Protein AF-A0A965RJH6-F1 (afdb_monomer_lite)

Radius of gyration: 23.31 Å; chains: 1; bounding box: 53×37×64 Å

pLDDT: mean 72.52, std 11.75, range [42.44, 90.69]

Secondary structure (DSSP, 8-state):
--HHHHHHH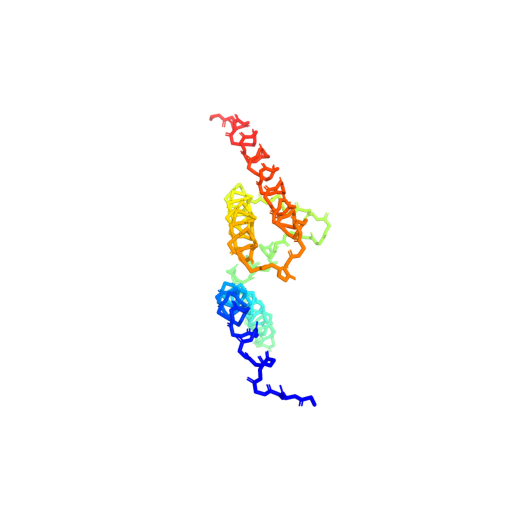HHHHHHHHHHHHHHHHHHHHHHHHHHHHHHHHHHHHHHHHTTT----HHHHHHHHSS-S-TTS--PPPHHHHHHHHHHHHHHHHHHHHHHHHHTTSTTS-TTTTHHHHHHHHHHHHHHHHHHHHHHT---

Foldseek 3Di:
DPPVVVVVVCVLVVVVVVVVVVVVVVVVVVVVVVVVVVVVLVVVVVVCVVVVDDDPVVSVCVVVPPPDDPPDDPPQPLVNLLVQLVVLLCQLVVLLVSLVVVVVDVPHDPCRSVVSVVSNVVSVVSVVVSVVVVVPDDD

Sequence (139 aa):
MDFGTTLKHLVPFIVPILALCIPIAAIFVRHAERINRNNNLHQTIRLLSERGADLPPELLQAAITEPHSPLEPKPWSQAAQLRAGIINVCIGIGLMILFSAMRLDQSVPEWLWVIGAIPLVIGIAFFIIWYIESRNKPL

Structure (mmCIF, N/CA/C/O backbone):
data_AF-A0A965RJH6-F1
#
_entry.id   AF-A0A965RJH6-F1
#
loop_
_atom_site.group_PDB
_atom_site.id
_atom_site.type_symbol
_atom_site.label_atom_id
_atom_site.label_alt_id
_atom_site.label_comp_id
_atom_site.label_asym_id
_atom_site.label_entity_id
_atom_site.label_seq_id
_atom_site.pdbx_PDB_ins_code
_atom_site.Cartn_x
_atom_site.Cartn_y
_atom_site.Cartn_z
_atom_site.occupancy
_atom_site.B_iso_or_equiv
_atom_site.auth_seq_id
_atom_site.auth_comp_id
_atom_site.auth_asym_id
_atom_site.auth_atom_id
_atom_site.pdbx_PDB_model_num
ATOM 1 N N . MET A 1 1 ? 5.270 -16.683 -37.557 1.00 52.09 1 MET A N 1
ATOM 2 C CA . MET A 1 1 ? 5.310 -16.115 -36.193 1.00 52.09 1 MET A CA 1
ATOM 3 C C . MET A 1 1 ? 5.834 -17.205 -35.276 1.00 52.09 1 MET A C 1
ATOM 5 O O . MET A 1 1 ? 5.096 -18.133 -34.974 1.00 52.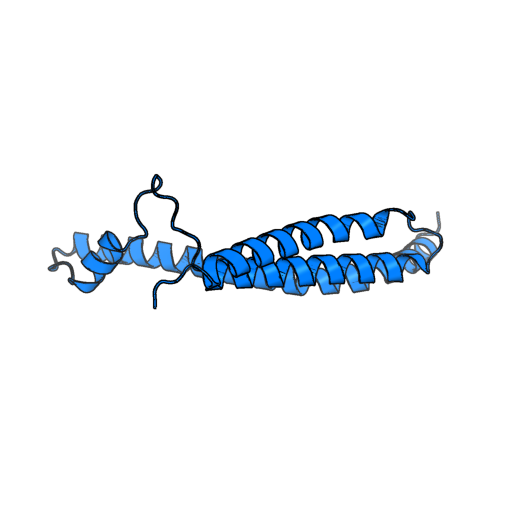09 1 MET A O 1
ATOM 9 N N . ASP A 1 2 ? 7.119 -17.155 -34.933 1.00 59.03 2 ASP A N 1
ATOM 10 C CA . ASP A 1 2 ? 7.756 -18.159 -34.076 1.00 59.03 2 ASP A CA 1
ATOM 11 C C . ASP A 1 2 ? 7.370 -17.940 -32.610 1.00 59.03 2 ASP A C 1
ATOM 13 O O . ASP A 1 2 ? 7.961 -17.124 -31.909 1.00 59.03 2 ASP A O 1
ATOM 17 N N . PHE A 1 3 ? 6.381 -18.694 -32.127 1.00 66.75 3 PHE A N 1
ATOM 18 C CA . PHE A 1 3 ? 5.939 -18.671 -30.724 1.00 66.75 3 PHE A CA 1
ATOM 19 C C . PHE A 1 3 ? 7.089 -18.890 -29.720 1.00 66.75 3 PHE A C 1
ATOM 21 O O . PHE A 1 3 ? 7.064 -18.366 -28.605 1.00 66.75 3 PHE A O 1
ATOM 28 N N . GLY A 1 4 ? 8.119 -19.647 -30.117 1.00 67.56 4 GLY A N 1
ATOM 29 C CA . GLY A 1 4 ? 9.261 -19.983 -29.267 1.00 67.56 4 GLY A CA 1
ATOM 30 C C . GLY A 1 4 ? 10.189 -18.807 -28.937 1.00 67.56 4 GLY A C 1
ATOM 31 O O . GLY A 1 4 ? 10.842 -18.838 -27.894 1.00 67.56 4 GLY A O 1
ATOM 32 N N . THR A 1 5 ? 10.251 -17.763 -29.771 1.00 67.75 5 THR A N 1
ATOM 33 C CA . THR A 1 5 ? 11.057 -16.563 -29.479 1.00 67.75 5 THR A CA 1
ATOM 34 C C . THR A 1 5 ? 10.282 -15.586 -28.599 1.00 67.75 5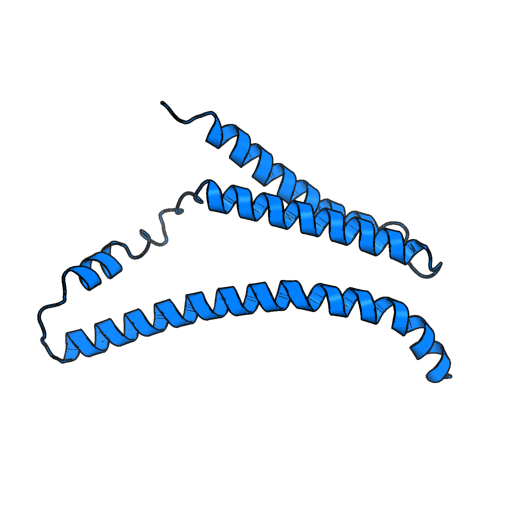 THR A C 1
ATOM 36 O O . THR A 1 5 ? 10.837 -15.067 -27.634 1.00 67.75 5 THR A O 1
ATOM 39 N N . THR A 1 6 ? 8.975 -15.426 -28.830 1.00 67.38 6 THR A N 1
ATOM 40 C CA . THR A 1 6 ? 8.092 -14.569 -28.019 1.00 67.38 6 THR A CA 1
ATOM 41 C C . THR A 1 6 ? 8.029 -15.013 -26.556 1.00 67.38 6 THR A C 1
ATOM 43 O O . THR A 1 6 ? 8.068 -14.179 -25.655 1.00 67.38 6 THR A O 1
ATOM 46 N N . LEU A 1 7 ? 8.010 -16.327 -26.300 1.00 66.31 7 LEU A N 1
ATOM 47 C CA . LEU A 1 7 ? 8.026 -16.882 -24.942 1.00 66.31 7 LEU A CA 1
ATOM 48 C C . LEU A 1 7 ? 9.281 -16.488 -24.155 1.00 66.31 7 LEU A C 1
ATOM 50 O O . LEU A 1 7 ? 9.174 -16.152 -22.980 1.00 66.31 7 LEU A O 1
ATOM 54 N N . LYS A 1 8 ? 10.458 -16.462 -24.792 1.00 69.00 8 LYS A N 1
ATOM 55 C CA . LYS A 1 8 ? 11.722 -16.103 -24.124 1.00 69.00 8 LYS A CA 1
ATOM 56 C C . LYS A 1 8 ? 11.756 -14.641 -23.675 1.00 69.00 8 LYS A C 1
ATOM 58 O O . LYS A 1 8 ? 12.319 -14.358 -22.625 1.00 69.00 8 LYS A O 1
ATOM 63 N N . HIS A 1 9 ? 11.100 -13.748 -24.415 1.00 70.12 9 HIS A N 1
ATOM 64 C CA . HIS A 1 9 ? 10.941 -12.343 -24.029 1.00 70.12 9 HIS A CA 1
ATOM 65 C C . HIS A 1 9 ? 9.881 -12.131 -22.936 1.00 70.12 9 HIS A C 1
ATOM 67 O O . HIS A 1 9 ? 9.878 -11.093 -22.287 1.00 70.12 9 HIS A O 1
ATOM 73 N N . LEU A 1 10 ? 8.996 -13.107 -22.694 1.00 69.75 10 LEU A N 1
ATOM 74 C CA . LEU A 1 10 ? 7.958 -13.021 -21.660 1.00 69.75 10 LEU A CA 1
ATOM 75 C C . LEU A 1 10 ? 8.434 -13.515 -20.282 1.00 69.75 10 LEU A C 1
ATOM 77 O O . LEU A 1 10 ? 7.933 -13.065 -19.252 1.00 69.75 10 LEU A O 1
ATOM 81 N N . VAL A 1 11 ? 9.417 -14.423 -20.255 1.00 72.81 11 VAL A N 1
ATOM 82 C CA . VAL A 1 11 ? 9.993 -14.999 -19.023 1.00 72.81 11 VAL A CA 1
ATOM 83 C C . VAL A 1 11 ? 10.435 -13.938 -17.993 1.00 72.81 11 VAL A C 1
ATOM 85 O O . VAL A 1 11 ? 10.098 -14.113 -16.818 1.00 72.81 11 VAL A O 1
ATOM 88 N N . PRO A 1 12 ? 11.102 -12.824 -18.365 1.00 73.81 12 PRO A N 1
ATOM 89 C CA . PRO A 1 12 ? 11.520 -11.792 -17.411 1.00 73.81 12 PRO A CA 1
ATOM 90 C C . PRO A 1 12 ? 10.354 -11.070 -16.724 1.00 73.81 12 PRO A C 1
ATOM 92 O O . PRO A 1 12 ? 10.522 -10.559 -15.620 1.00 73.81 12 PRO A O 1
ATOM 95 N N . PHE A 1 13 ? 9.165 -11.050 -17.337 1.00 72.25 13 PHE A N 1
ATOM 96 C CA . PHE A 1 13 ? 7.964 -10.436 -16.764 1.00 72.25 13 PHE A CA 1
ATOM 97 C C . PHE A 1 13 ? 7.219 -11.381 -15.816 1.00 72.25 13 PHE A C 1
ATOM 99 O O . PHE A 1 13 ? 6.600 -10.932 -14.853 1.00 72.25 13 PHE A O 1
ATOM 106 N N . ILE A 1 14 ? 7.302 -12.695 -16.041 1.00 75.12 14 ILE A N 1
ATOM 107 C CA . ILE A 1 14 ? 6.596 -13.699 -15.231 1.00 75.12 14 ILE A CA 1
ATOM 108 C C . ILE A 1 14 ? 7.100 -13.712 -13.784 1.00 75.12 14 ILE A C 1
ATOM 110 O O . ILE A 1 14 ? 6.292 -13.757 -12.859 1.00 75.12 14 ILE A O 1
ATOM 114 N N . VAL A 1 15 ? 8.418 -13.645 -13.579 1.00 78.12 15 VAL A N 1
ATOM 115 C CA . VAL A 1 15 ? 9.046 -13.668 -12.244 1.00 78.12 15 VAL A CA 1
ATOM 116 C C . VAL A 1 15 ? 8.519 -12.546 -11.327 1.00 78.12 15 VAL A C 1
ATOM 118 O O . VAL A 1 15 ? 8.029 -12.848 -10.237 1.00 78.12 15 VAL A O 1
ATOM 121 N N . PRO A 1 16 ? 8.549 -11.267 -11.733 1.00 74.94 16 PRO A N 1
ATOM 122 C CA . PRO A 1 16 ? 8.042 -10.175 -10.910 1.00 74.94 16 PRO A CA 1
ATOM 123 C C . PRO A 1 16 ? 6.516 -10.159 -10.771 1.00 74.94 16 PRO A C 1
ATOM 125 O O . PRO A 1 16 ? 6.021 -9.801 -9.704 1.00 74.94 16 PRO A O 1
ATOM 128 N N . ILE A 1 17 ? 5.763 -10.604 -11.785 1.00 80.12 17 ILE A N 1
ATOM 129 C CA . ILE A 1 17 ? 4.304 -10.766 -11.673 1.00 80.12 17 ILE A CA 1
ATOM 130 C C . ILE A 1 17 ? 3.961 -11.814 -10.604 1.00 80.12 17 ILE A C 1
ATOM 132 O O . ILE A 1 17 ? 3.137 -11.554 -9.728 1.00 80.12 17 ILE A O 1
ATOM 136 N N . LEU A 1 18 ? 4.635 -12.969 -10.618 1.00 81.75 18 LEU A N 1
ATOM 137 C CA . LEU A 1 18 ? 4.461 -14.013 -9.602 1.00 81.75 18 LEU A CA 1
ATOM 138 C C . LEU A 1 18 ? 4.828 -13.523 -8.199 1.00 81.75 18 LEU A C 1
ATOM 140 O O . LEU A 1 18 ? 4.100 -13.801 -7.247 1.00 81.75 18 LEU A O 1
ATOM 144 N N . ALA A 1 19 ? 5.919 -12.764 -8.069 1.00 77.25 19 ALA A N 1
ATOM 145 C CA . ALA A 1 19 ? 6.324 -12.184 -6.791 1.00 77.25 19 ALA A CA 1
ATOM 146 C C . ALA A 1 19 ? 5.260 -11.227 -6.218 1.00 77.25 19 ALA A C 1
ATOM 148 O O . ALA A 1 19 ? 5.057 -11.190 -5.005 1.00 77.25 19 ALA A O 1
ATOM 149 N N . LEU A 1 20 ? 4.539 -10.497 -7.077 1.00 78.75 20 LEU A N 1
ATOM 150 C CA . LEU A 1 20 ? 3.475 -9.563 -6.689 1.00 78.75 20 LEU A CA 1
ATOM 151 C C . LEU A 1 20 ? 2.172 -10.286 -6.290 1.00 78.75 20 LEU A C 1
ATOM 153 O O . LEU A 1 20 ? 1.431 -9.810 -5.430 1.00 78.75 20 LEU A O 1
ATOM 157 N N . CYS A 1 21 ? 1.916 -11.481 -6.826 1.00 79.12 21 CYS A N 1
ATOM 158 C CA . CYS A 1 21 ? 0.753 -12.289 -6.448 1.00 79.12 21 CYS A CA 1
ATOM 159 C C . CYS A 1 21 ? 0.770 -12.730 -4.973 1.00 79.12 21 CYS A C 1
ATOM 161 O O . CYS A 1 21 ? -0.292 -12.852 -4.364 1.00 79.12 21 CYS A O 1
ATOM 163 N N . ILE A 1 22 ? 1.949 -12.936 -4.377 1.00 80.50 22 ILE A N 1
ATOM 164 C CA . ILE A 1 22 ? 2.100 -13.395 -2.984 1.00 80.50 22 ILE A CA 1
ATOM 165 C C . ILE A 1 22 ? 1.494 -12.400 -1.969 1.00 80.50 22 ILE A C 1
ATOM 167 O O . ILE A 1 22 ? 0.612 -12.802 -1.202 1.00 80.50 22 ILE A O 1
ATOM 171 N N . PRO A 1 23 ? 1.889 -11.108 -1.935 1.00 72.94 23 PRO A N 1
ATOM 172 C CA . PRO A 1 23 ? 1.294 -10.143 -1.011 1.00 72.94 23 PRO A CA 1
ATOM 173 C C . PRO A 1 23 ? -0.188 -9.880 -1.306 1.00 72.94 23 PRO A C 1
ATOM 175 O O . PRO A 1 23 ? -0.964 -9.692 -0.370 1.00 72.94 23 PRO A O 1
ATOM 178 N N . ILE A 1 24 ? -0.606 -9.921 -2.577 1.00 79.00 24 ILE A N 1
ATOM 179 C CA . ILE A 1 24 ? -2.021 -9.790 -2.955 1.00 79.00 24 ILE A CA 1
ATOM 180 C C . ILE A 1 24 ? -2.844 -10.926 -2.334 1.00 79.00 24 ILE A C 1
ATOM 182 O O . ILE A 1 24 ? -3.840 -10.666 -1.656 1.00 79.00 24 ILE A O 1
ATOM 186 N N . ALA A 1 25 ? -2.409 -12.177 -2.500 1.00 77.56 25 ALA A N 1
ATOM 187 C CA . ALA A 1 25 ? -3.084 -13.339 -1.930 1.00 77.56 25 ALA A CA 1
ATOM 188 C C . ALA A 1 25 ? -3.179 -13.250 -0.397 1.00 77.56 25 ALA A C 1
ATOM 190 O O . ALA A 1 25 ? -4.240 -13.511 0.171 1.00 77.56 25 ALA A O 1
ATOM 191 N N . ALA A 1 26 ? -2.115 -12.799 0.276 1.00 72.44 26 ALA A N 1
ATOM 192 C CA . ALA A 1 26 ? -2.119 -12.603 1.726 1.00 72.44 26 ALA A CA 1
ATOM 193 C C . ALA A 1 26 ? -3.178 -11.580 2.188 1.00 72.44 26 ALA A C 1
ATOM 195 O O . ALA A 1 26 ? -3.845 -11.787 3.207 1.00 72.44 26 ALA A O 1
ATOM 196 N N . ILE A 1 27 ? -3.375 -10.492 1.433 1.00 77.62 27 ILE A N 1
ATOM 197 C CA . ILE A 1 27 ? -4.416 -9.492 1.716 1.00 77.62 27 ILE A CA 1
ATOM 198 C C . ILE A 1 27 ? -5.813 -10.106 1.559 1.00 77.62 27 ILE A C 1
ATOM 200 O O . ILE A 1 27 ? -6.662 -9.911 2.433 1.00 77.62 27 ILE A O 1
ATOM 204 N N . PHE A 1 28 ? -6.048 -10.877 0.492 1.00 76.31 28 PHE A N 1
ATOM 205 C CA . PHE A 1 28 ? -7.334 -11.538 0.255 1.00 76.31 28 PHE A CA 1
ATOM 206 C C . PHE A 1 28 ? -7.695 -12.533 1.358 1.00 76.31 28 PHE A C 1
ATOM 208 O O . PHE A 1 28 ? -8.811 -12.476 1.874 1.00 76.31 28 PHE A O 1
ATOM 215 N N . VAL A 1 29 ? -6.755 -13.389 1.774 1.00 76.94 29 VAL A N 1
ATOM 216 C CA . VAL A 1 29 ? -6.978 -14.353 2.867 1.00 76.94 29 VAL A CA 1
ATOM 217 C C . VAL A 1 29 ? -7.364 -13.625 4.155 1.00 76.94 29 VAL A C 1
ATOM 219 O O . VAL A 1 29 ? -8.364 -13.962 4.789 1.00 76.94 29 VAL A O 1
ATOM 222 N N . ARG A 1 30 ? -6.643 -12.551 4.500 1.00 71.75 30 ARG A N 1
ATOM 223 C CA . ARG A 1 30 ? -6.948 -11.735 5.683 1.00 71.75 30 ARG A CA 1
ATOM 224 C C . ARG A 1 30 ? -8.343 -11.103 5.622 1.00 71.75 30 ARG A C 1
ATOM 226 O O . ARG A 1 30 ? -9.007 -10.967 6.650 1.00 71.75 30 ARG A O 1
ATOM 233 N N . HIS A 1 31 ? -8.781 -10.678 4.439 1.00 70.06 31 HIS A N 1
ATOM 234 C CA . HIS A 1 31 ? -10.106 -10.089 4.254 1.00 70.06 31 HIS A CA 1
ATOM 235 C C . HIS A 1 31 ? -11.216 -11.145 4.339 1.00 70.06 31 HIS A C 1
ATOM 237 O O . HIS A 1 31 ? -12.221 -10.925 5.014 1.00 70.06 31 HIS A O 1
ATOM 243 N N . ALA A 1 32 ? -10.999 -12.315 3.733 1.00 69.69 32 ALA A N 1
ATOM 244 C CA . ALA A 1 32 ? -11.923 -13.443 3.779 1.00 69.69 32 ALA A CA 1
ATOM 245 C C . ALA A 1 32 ? -12.156 -13.937 5.216 1.00 69.69 32 ALA A C 1
ATOM 247 O O . ALA A 1 32 ? -13.300 -14.137 5.620 1.00 69.69 32 ALA A O 1
ATOM 248 N N . GLU A 1 33 ? -11.100 -14.044 6.030 1.00 70.00 33 GLU A N 1
ATOM 249 C CA . GLU A 1 33 ? -11.242 -14.398 7.448 1.00 70.00 33 GLU A CA 1
ATOM 250 C C . GLU A 1 33 ? -12.111 -13.401 8.219 1.00 70.00 33 GLU A C 1
ATOM 252 O O . GLU A 1 33 ? -12.914 -13.797 9.065 1.00 70.00 33 GLU A O 1
ATOM 257 N N . ARG A 1 34 ? -11.975 -12.101 7.933 1.00 68.12 34 ARG A N 1
ATOM 258 C CA . ARG A 1 34 ? -12.781 -11.063 8.585 1.00 68.12 34 ARG A CA 1
ATOM 259 C C . ARG A 1 34 ? -14.265 -11.208 8.244 1.00 68.12 34 ARG A C 1
ATOM 261 O O . ARG A 1 34 ? -15.095 -11.099 9.141 1.00 68.12 34 ARG A O 1
ATOM 268 N N . ILE A 1 35 ? -14.582 -11.481 6.978 1.00 69.69 35 ILE A N 1
ATOM 269 C CA . ILE A 1 35 ? -15.961 -11.681 6.508 1.00 69.69 35 ILE A CA 1
ATOM 270 C C . ILE A 1 35 ? -16.568 -12.936 7.149 1.00 69.69 35 ILE A C 1
ATOM 272 O O . ILE A 1 35 ? -17.669 -12.883 7.695 1.00 69.69 35 ILE A O 1
ATOM 276 N N . ASN A 1 36 ? -15.822 -14.044 7.162 1.00 70.94 36 ASN A N 1
ATOM 277 C CA . ASN A 1 36 ? -16.291 -15.304 7.739 1.00 70.94 36 ASN A CA 1
ATOM 278 C C . ASN A 1 36 ? -16.587 -15.184 9.242 1.00 70.94 36 ASN A C 1
ATOM 280 O O . ASN A 1 36 ? -17.591 -15.715 9.713 1.00 70.94 36 ASN A O 1
ATOM 284 N N . ARG A 1 37 ? -15.763 -14.442 9.996 1.00 67.56 37 ARG A N 1
ATOM 285 C CA . ARG A 1 37 ? -16.001 -14.191 11.429 1.00 67.56 37 ARG A CA 1
ATOM 286 C C . ARG A 1 37 ? -17.322 -13.457 11.675 1.00 67.56 37 ARG A C 1
ATOM 288 O O . ARG A 1 37 ? -18.071 -13.873 12.552 1.00 67.56 37 ARG A O 1
ATOM 295 N N . ASN A 1 38 ? -17.636 -12.427 10.887 1.00 69.38 38 ASN A N 1
ATOM 296 C CA . ASN A 1 38 ? -18.899 -11.690 11.014 1.00 69.38 38 ASN A CA 1
ATOM 297 C C . ASN A 1 38 ? -20.115 -12.574 10.701 1.00 69.38 38 ASN A C 1
ATOM 299 O O . ASN A 1 38 ? -21.089 -12.577 11.451 1.00 69.38 38 ASN A O 1
ATOM 303 N N . ASN A 1 39 ? -20.040 -13.382 9.640 1.00 72.12 39 ASN A N 1
ATOM 304 C CA . ASN A 1 39 ? -21.133 -14.283 9.265 1.00 72.12 39 ASN A CA 1
ATOM 305 C C . ASN A 1 39 ? -21.432 -15.322 10.360 1.00 72.12 39 ASN A C 1
ATOM 307 O O . ASN A 1 39 ? -22.598 -15.556 10.681 1.00 72.12 39 ASN A O 1
ATOM 311 N N . ASN A 1 40 ? -20.392 -15.885 10.985 1.00 72.38 40 ASN A N 1
ATOM 312 C CA . ASN A 1 40 ? -20.540 -16.852 12.076 1.00 72.38 40 ASN A CA 1
ATOM 313 C C . ASN A 1 40 ? -21.196 -16.233 13.325 1.00 72.38 40 ASN A C 1
ATOM 315 O O . ASN A 1 40 ? -21.977 -16.902 14.005 1.00 72.38 40 ASN A O 1
ATOM 319 N N . LEU A 1 41 ? -20.922 -14.956 13.619 1.00 68.69 41 LEU A N 1
ATOM 320 C CA . LEU A 1 41 ? -21.550 -14.241 14.737 1.00 68.69 41 LEU A CA 1
ATOM 321 C C . LEU A 1 41 ? -23.053 -14.051 14.503 1.00 68.69 41 LEU A C 1
ATOM 323 O O . LEU A 1 41 ? -23.852 -14.405 15.368 1.00 68.69 41 LEU A O 1
ATOM 327 N N . HIS A 1 42 ? -23.456 -13.594 13.314 1.00 71.44 42 HIS A N 1
ATOM 328 C CA . HIS A 1 42 ? -24.875 -13.435 12.982 1.00 71.44 42 HIS A CA 1
ATOM 329 C C . HIS A 1 42 ? -25.633 -14.771 12.990 1.00 71.44 42 HIS A C 1
ATOM 331 O O . HIS A 1 42 ? -26.777 -14.826 13.444 1.00 71.44 42 HIS A O 1
ATOM 337 N N . GLN A 1 43 ? -25.003 -15.857 12.526 1.00 71.88 43 GLN A N 1
ATOM 338 C CA . GLN A 1 43 ? -25.587 -17.200 12.602 1.00 71.88 43 GLN A CA 1
ATOM 339 C C . GLN A 1 43 ? -25.765 -17.663 14.051 1.00 71.88 43 GLN A C 1
ATOM 3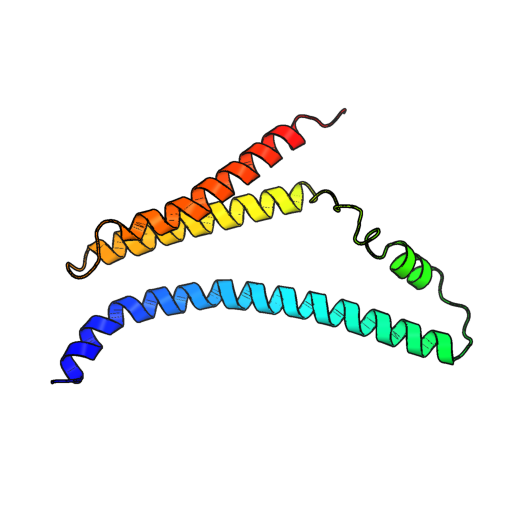41 O O . GLN A 1 43 ? -26.824 -18.182 14.394 1.00 71.88 43 GLN A O 1
ATOM 346 N N . THR A 1 44 ? -24.775 -17.422 14.914 1.00 72.50 44 THR A N 1
ATOM 347 C CA . THR A 1 44 ? -24.839 -17.791 16.337 1.00 72.50 44 THR A CA 1
ATOM 348 C C . THR A 1 44 ? -25.928 -17.007 17.073 1.00 72.50 44 THR A C 1
ATOM 350 O O . THR A 1 44 ? -26.695 -17.598 17.828 1.00 72.50 44 THR A O 1
ATOM 353 N N . ILE A 1 45 ? -26.064 -15.703 16.804 1.00 67.19 45 ILE A N 1
ATOM 354 C CA . ILE A 1 45 ? -27.120 -14.862 17.392 1.00 67.19 45 ILE A CA 1
ATOM 355 C C . ILE A 1 45 ? -28.513 -15.356 16.978 1.00 67.19 45 ILE A C 1
ATOM 357 O O . ILE A 1 45 ? -29.388 -15.484 17.833 1.00 67.19 45 ILE A O 1
ATOM 361 N N . ARG A 1 46 ? -28.719 -15.695 15.696 1.00 70.19 46 ARG A N 1
ATOM 362 C CA . ARG A 1 46 ? -29.999 -16.258 15.228 1.00 70.19 46 ARG A CA 1
ATOM 363 C C . ARG A 1 46 ? -30.324 -17.565 15.947 1.00 70.19 46 ARG A C 1
ATOM 365 O O . ARG A 1 46 ? -31.399 -17.684 16.528 1.00 70.19 46 ARG A O 1
ATOM 372 N N . LEU A 1 47 ? -29.359 -18.482 16.009 1.00 69.62 47 LEU A N 1
ATOM 373 C CA . LEU A 1 47 ? -29.523 -19.795 16.634 1.00 69.62 47 LEU A CA 1
ATOM 374 C C . LEU A 1 47 ? -29.793 -19.719 18.150 1.00 69.62 47 LEU A C 1
ATOM 376 O O . LEU A 1 47 ? -30.459 -20.590 18.705 1.00 69.62 47 LEU A O 1
ATOM 380 N N . LEU A 1 48 ? -29.261 -18.697 18.829 1.00 66.06 48 LEU A N 1
ATOM 381 C CA . LEU A 1 48 ? -29.508 -18.444 20.251 1.00 66.06 48 LEU A CA 1
ATOM 382 C C . LEU A 1 48 ? -30.868 -17.777 20.492 1.00 66.06 48 LEU A C 1
ATOM 384 O O . LEU A 1 48 ? -31.563 -18.164 21.429 1.00 66.06 48 LEU A O 1
ATOM 388 N N . SER A 1 49 ? -31.286 -16.851 19.620 1.00 65.19 49 SER A N 1
ATOM 389 C CA . SER A 1 49 ? -32.610 -16.214 19.701 1.00 65.19 49 SER A CA 1
ATOM 390 C C . SER A 1 49 ? -33.764 -17.199 19.481 1.00 65.19 49 SER A C 1
ATOM 392 O O . SER A 1 49 ? -34.764 -17.146 20.191 1.00 65.19 49 SER A O 1
ATOM 394 N N . GLU A 1 50 ? -33.605 -18.155 18.560 1.00 68.69 50 GLU A N 1
ATOM 395 C CA . GLU A 1 50 ? -34.616 -19.180 18.259 1.00 68.69 50 GLU A CA 1
ATOM 396 C C . GLU A 1 50 ? -34.817 -20.173 19.411 1.00 68.69 50 GLU A C 1
ATOM 398 O O . GLU A 1 50 ? -35.874 -20.792 19.523 1.00 68.69 50 GLU A O 1
ATOM 403 N N . ARG A 1 51 ? -33.819 -20.322 20.290 1.00 65.12 51 ARG A N 1
ATOM 404 C CA . ARG A 1 51 ? -33.877 -21.228 21.445 1.00 65.12 51 ARG A CA 1
ATOM 405 C C . ARG A 1 51 ? -34.405 -20.580 22.724 1.00 65.12 51 ARG A C 1
ATOM 407 O O . ARG A 1 51 ? -34.468 -21.268 23.738 1.00 65.12 51 ARG A O 1
ATOM 414 N N . GLY A 1 52 ? -34.779 -19.296 22.695 1.00 59.66 52 GLY A N 1
ATOM 415 C CA . GLY A 1 52 ? -35.314 -18.584 23.863 1.00 59.66 52 GLY A CA 1
ATOM 416 C C . GLY A 1 52 ? -34.348 -18.515 25.052 1.00 59.66 52 GLY A C 1
ATOM 417 O O . GLY A 1 52 ? -34.787 -18.304 26.178 1.00 59.66 52 GLY A O 1
ATOM 418 N N . ALA A 1 53 ? -33.052 -18.740 24.817 1.00 60.88 53 ALA A N 1
ATOM 419 C CA . ALA A 1 53 ? -32.027 -18.664 25.846 1.00 60.88 53 ALA A CA 1
ATOM 420 C C . ALA A 1 53 ? -31.724 -17.194 26.163 1.00 60.88 53 ALA A C 1
ATOM 422 O O . ALA A 1 53 ? -31.626 -16.380 25.240 1.00 60.88 53 ALA A O 1
ATOM 423 N N . ASP A 1 54 ? -31.550 -16.868 27.447 1.00 56.81 54 ASP A N 1
ATOM 424 C CA . ASP A 1 54 ? -31.135 -15.532 27.878 1.00 56.81 54 ASP A CA 1
ATOM 425 C C . ASP A 1 54 ? -29.861 -15.137 27.130 1.00 56.81 54 ASP A C 1
ATOM 427 O O . ASP A 1 54 ? -28.837 -15.823 27.198 1.00 56.81 54 ASP A O 1
ATOM 431 N N . LEU A 1 55 ? -29.957 -14.060 26.350 1.00 55.84 55 LEU A N 1
ATOM 432 C CA . LEU A 1 55 ? -28.900 -13.620 25.454 1.00 55.84 55 LEU A CA 1
ATOM 433 C C . LEU A 1 55 ? -27.656 -13.300 26.304 1.00 55.84 55 LEU A C 1
ATOM 435 O O . LEU A 1 55 ? -27.714 -12.367 27.111 1.00 55.84 55 LEU A O 1
ATOM 439 N N . PRO A 1 56 ? -26.543 -14.052 26.162 1.00 63.81 56 PRO A N 1
ATOM 440 C CA . PRO A 1 56 ? -25.359 -13.839 26.978 1.00 63.81 56 PRO A CA 1
ATOM 441 C C . PRO A 1 56 ? -24.928 -12.371 26.874 1.00 63.81 56 PRO A C 1
ATOM 443 O O . PRO A 1 56 ? -24.833 -11.851 25.755 1.00 63.81 56 PRO A O 1
ATOM 446 N N . PRO A 1 57 ? -24.648 -11.683 27.995 1.00 60.34 57 PRO A N 1
ATOM 447 C CA . PRO A 1 57 ? -24.307 -10.260 27.987 1.00 60.34 57 PRO A CA 1
ATOM 448 C C . PRO A 1 57 ? -23.068 -9.960 27.130 1.00 60.34 57 PRO A C 1
ATOM 450 O O . PRO A 1 57 ? -22.921 -8.848 26.634 1.00 60.34 57 PRO A O 1
ATOM 453 N N . GLU A 1 58 ? -22.219 -10.960 26.888 1.00 61.22 58 GLU A N 1
ATOM 454 C CA . GLU A 1 58 ? -21.065 -10.907 25.985 1.00 61.22 58 GLU A CA 1
ATOM 455 C C . GLU A 1 58 ? -21.460 -10.755 24.501 1.00 61.22 58 GLU A C 1
ATOM 457 O O . GLU A 1 58 ? -20.779 -10.050 23.759 1.00 61.22 58 GLU A O 1
ATOM 462 N N . LEU A 1 59 ? -22.578 -11.350 24.056 1.00 59.34 59 LEU A N 1
ATOM 463 C CA . LEU A 1 59 ? -23.094 -11.214 22.683 1.00 59.34 59 LEU A CA 1
ATOM 464 C C . LEU A 1 59 ? -23.908 -9.938 22.493 1.00 59.34 59 LEU A C 1
ATOM 466 O O . LEU A 1 59 ? -23.835 -9.327 21.431 1.00 59.34 59 LEU A O 1
ATOM 470 N N . LEU A 1 60 ? -24.631 -9.506 23.529 1.00 60.91 60 LEU A N 1
ATOM 471 C CA . LEU A 1 60 ? -25.202 -8.162 23.573 1.00 60.91 60 LEU A CA 1
ATOM 472 C C . LEU A 1 60 ? -24.087 -7.132 23.469 1.00 60.91 60 LEU A C 1
ATOM 474 O O . LEU A 1 60 ? -24.137 -6.285 22.595 1.00 60.91 60 LEU A O 1
ATOM 478 N N . GLN A 1 61 ? -23.027 -7.243 24.268 1.00 59.56 61 GLN A N 1
ATOM 479 C CA . GLN A 1 61 ? -21.875 -6.358 24.136 1.00 59.56 61 GLN A CA 1
ATOM 480 C C . GLN A 1 61 ? -21.216 -6.479 22.764 1.00 59.56 61 GLN A C 1
ATOM 482 O O . GLN A 1 61 ? -20.885 -5.446 22.210 1.00 59.56 61 GLN A O 1
ATOM 487 N N . ALA A 1 62 ? -21.081 -7.662 22.161 1.00 60.34 62 ALA A N 1
ATOM 488 C CA . ALA A 1 62 ? -20.546 -7.787 20.803 1.00 60.34 62 ALA A CA 1
ATOM 489 C C . ALA A 1 62 ? -21.450 -7.164 19.722 1.00 60.34 62 ALA A C 1
ATOM 491 O O . ALA A 1 62 ? -20.911 -6.667 18.742 1.00 60.34 62 ALA A O 1
ATOM 492 N N . ALA A 1 63 ? -22.777 -7.154 19.906 1.00 56.53 63 ALA A N 1
ATOM 493 C CA . ALA A 1 63 ? -23.763 -6.550 19.001 1.00 56.53 63 ALA A CA 1
ATOM 494 C C . ALA A 1 63 ? -23.971 -5.041 19.238 1.00 56.53 63 ALA A C 1
ATOM 496 O O . ALA A 1 63 ? -24.235 -4.295 18.305 1.00 56.53 63 ALA A O 1
ATOM 497 N N . ILE A 1 64 ? -23.824 -4.564 20.475 1.00 57.31 64 ILE A N 1
ATOM 498 C CA . ILE A 1 64 ? -23.849 -3.134 20.829 1.00 57.31 64 ILE A CA 1
ATOM 499 C C . ILE A 1 64 ? -22.478 -2.493 20.531 1.00 57.31 64 ILE A C 1
ATOM 501 O O . ILE A 1 64 ? -22.391 -1.321 20.180 1.00 57.31 64 ILE A O 1
ATOM 505 N N . THR A 1 65 ? -21.405 -3.285 20.639 1.00 54.56 65 THR A N 1
ATOM 506 C CA . THR A 1 65 ? -20.031 -2.966 20.208 1.00 54.56 65 THR A CA 1
ATOM 507 C C . THR A 1 65 ? -19.778 -3.432 18.769 1.00 54.56 65 THR A C 1
ATOM 509 O O . THR A 1 65 ? -18.643 -3.335 18.288 1.00 54.56 65 THR A O 1
ATOM 512 N N . GLU A 1 66 ? -20.806 -3.894 18.033 1.00 50.22 66 GLU A N 1
ATOM 513 C CA . GLU A 1 66 ? -20.707 -3.872 16.575 1.00 50.22 66 GLU A CA 1
ATOM 514 C C . GLU A 1 66 ? -20.404 -2.421 16.212 1.00 50.22 66 GLU A C 1
ATOM 516 O O . GLU A 1 66 ? -21.002 -1.501 16.776 1.00 50.22 66 GLU A O 1
ATOM 521 N N . PRO A 1 67 ? -19.368 -2.204 15.389 1.00 48.91 67 PRO A N 1
ATOM 522 C CA . PRO A 1 67 ? -18.753 -0.903 15.252 1.00 48.91 67 PRO A CA 1
ATOM 523 C C . PRO A 1 67 ? -19.841 0.071 14.825 1.00 48.91 67 PRO A C 1
ATOM 525 O O . PRO A 1 67 ? -20.447 -0.130 13.778 1.00 48.91 67 PRO A O 1
ATOM 528 N N . HIS A 1 68 ? -20.079 1.041 15.706 1.00 46.16 68 HIS A N 1
ATOM 529 C CA . HIS A 1 68 ? -20.957 2.195 15.592 1.00 46.16 68 HIS A CA 1
ATOM 530 C C . HIS A 1 68 ? -21.458 2.438 14.170 1.00 46.16 68 HIS A C 1
ATOM 532 O O . HIS A 1 68 ? -20.640 2.527 13.264 1.00 46.16 68 HIS A O 1
ATOM 538 N N . SER A 1 69 ? -22.787 2.523 14.030 1.00 42.44 69 SER A N 1
ATOM 539 C CA . SER A 1 69 ? -23.556 3.153 12.947 1.00 42.44 69 SER A CA 1
ATOM 540 C C . SER A 1 69 ? -22.817 3.350 11.606 1.00 42.44 69 SER A C 1
ATOM 542 O O . SER A 1 69 ? -21.829 4.076 11.562 1.00 42.44 69 SER A O 1
ATOM 544 N N . PRO A 1 70 ? -23.348 2.889 10.454 1.00 49.09 70 PRO A N 1
ATOM 545 C CA . PRO A 1 70 ? -22.782 3.180 9.123 1.00 49.09 70 PRO A CA 1
ATOM 546 C C . PRO A 1 70 ? -22.549 4.676 8.823 1.00 49.09 70 PRO A C 1
ATOM 548 O O . PRO A 1 70 ? -21.922 5.015 7.822 1.00 49.09 70 PRO A O 1
ATOM 551 N N . LEU A 1 71 ? -23.090 5.562 9.664 1.00 46.75 71 LEU A N 1
ATOM 552 C CA . LEU A 1 71 ? -23.011 7.015 9.584 1.00 46.75 71 LEU A CA 1
ATOM 553 C C . LEU A 1 71 ? -21.885 7.627 10.437 1.00 46.75 71 LEU A C 1
ATOM 555 O O . LEU A 1 71 ? -21.583 8.803 10.255 1.00 46.75 71 LEU A O 1
ATOM 559 N N . GLU A 1 72 ? -21.252 6.871 11.340 1.00 47.00 72 GLU A N 1
ATOM 560 C CA . GLU A 1 72 ? -20.120 7.351 12.135 1.00 47.00 72 GLU A CA 1
ATOM 561 C C . GLU A 1 72 ? -18.811 6.811 11.539 1.00 47.00 72 GLU A C 1
ATOM 563 O O . GLU A 1 72 ? -18.524 5.612 11.636 1.00 47.00 72 GLU A O 1
ATOM 568 N N . PRO A 1 73 ? -17.990 7.651 10.879 1.00 47.69 73 PRO A N 1
ATOM 569 C CA . PRO A 1 73 ? -16.707 7.205 10.368 1.00 47.69 73 PRO A CA 1
ATOM 570 C C . PRO A 1 73 ? -15.841 6.804 11.559 1.00 47.69 73 PRO A C 1
ATOM 572 O O . PRO A 1 73 ? -15.328 7.660 12.276 1.00 47.69 73 PRO A O 1
ATOM 575 N N . LYS A 1 74 ? -15.678 5.492 11.780 1.00 54.94 74 LYS A N 1
ATOM 576 C CA . LYS A 1 74 ? -14.750 4.964 12.783 1.00 54.94 74 LYS A CA 1
ATOM 577 C C . LYS A 1 74 ? -13.401 5.652 12.570 1.00 54.94 74 LYS A C 1
ATOM 579 O O . LYS A 1 74 ? -12.790 5.398 11.524 1.00 54.94 74 LYS A O 1
ATOM 584 N N . PRO A 1 75 ? -12.922 6.491 13.512 1.00 58.97 75 PRO A N 1
ATOM 585 C CA . PRO A 1 75 ? -11.635 7.139 13.348 1.00 58.97 75 PRO A CA 1
ATOM 586 C C . PRO A 1 75 ? -10.621 6.015 13.192 1.00 58.97 75 PRO A C 1
ATOM 588 O O . PRO A 1 75 ? -10.550 5.097 14.020 1.00 58.97 75 PRO A O 1
ATOM 591 N N . TRP A 1 76 ? -9.923 5.993 12.055 1.00 59.06 76 TRP A N 1
ATOM 592 C CA . TRP A 1 76 ? -8.922 4.969 11.812 1.00 59.06 76 TRP A CA 1
ATOM 593 C C . TRP A 1 76 ? -7.949 5.009 12.979 1.00 59.06 76 TRP A C 1
ATOM 595 O O . TRP A 1 76 ? -7.295 6.022 13.209 1.00 59.06 76 TRP A O 1
ATOM 605 N N . SER A 1 77 ? -7.871 3.905 13.727 1.00 73.00 77 SER A N 1
ATOM 606 C CA . SER A 1 77 ? -6.911 3.774 14.820 1.00 73.00 77 SER A CA 1
ATOM 607 C C . SER A 1 77 ? -5.535 4.213 14.320 1.00 73.00 77 SER A C 1
ATOM 609 O O . SER A 1 77 ? -5.145 3.843 13.212 1.00 73.00 77 SER A O 1
ATOM 611 N N . GLN A 1 78 ? -4.783 4.959 15.125 1.00 71.00 78 GLN A N 1
ATOM 612 C CA . GLN A 1 78 ? -3.438 5.423 14.763 1.00 71.00 78 GLN A CA 1
ATOM 613 C C . GLN A 1 78 ? -2.550 4.278 14.246 1.00 71.00 78 GLN A C 1
ATOM 615 O O . GLN A 1 78 ? -1.802 4.441 13.285 1.00 71.00 78 GLN A O 1
ATOM 620 N N . ALA A 1 79 ? -2.697 3.075 14.814 1.00 74.50 79 ALA A N 1
ATOM 621 C CA . ALA A 1 79 ? -2.001 1.876 14.353 1.00 74.50 79 ALA A CA 1
ATOM 622 C C . ALA A 1 79 ? -2.485 1.375 12.978 1.00 74.50 79 ALA A C 1
ATOM 624 O O . ALA A 1 79 ? -1.731 0.746 12.242 1.00 74.50 79 ALA A O 1
ATOM 625 N N . ALA A 1 80 ? -3.752 1.587 12.620 1.00 75.00 80 ALA A N 1
ATOM 626 C CA . ALA A 1 80 ? -4.270 1.304 11.282 1.00 75.00 80 ALA A CA 1
ATOM 627 C C . ALA A 1 80 ? -3.748 2.312 10.247 1.00 75.00 80 ALA A C 1
ATOM 629 O O . ALA A 1 80 ? -3.305 1.877 9.187 1.00 75.00 80 ALA A O 1
ATOM 630 N N . GLN A 1 81 ? -3.708 3.608 10.579 1.00 79.50 81 GLN A N 1
ATOM 631 C CA . GLN A 1 81 ? -3.150 4.646 9.702 1.00 79.50 81 GLN A CA 1
ATOM 632 C C . GLN A 1 81 ? -1.652 4.426 9.446 1.00 79.50 81 GLN A C 1
ATOM 634 O O . GLN A 1 81 ? -1.214 4.431 8.299 1.00 79.50 81 GLN A O 1
ATOM 639 N N . LEU A 1 82 ? -0.884 4.126 10.502 1.00 80.12 82 LEU A N 1
ATOM 640 C CA . LEU A 1 82 ? 0.542 3.808 10.398 1.00 80.12 82 LEU A CA 1
ATOM 641 C C . LEU A 1 82 ? 0.787 2.578 9.516 1.00 80.12 82 LEU A C 1
ATOM 643 O O . LEU A 1 82 ? 1.642 2.605 8.635 1.00 80.12 82 LEU A O 1
ATOM 647 N N . ARG A 1 83 ? 0.014 1.501 9.719 1.00 82.31 83 ARG A N 1
ATOM 648 C CA . ARG A 1 83 ? 0.115 0.289 8.892 1.00 82.31 83 ARG A CA 1
ATOM 649 C C . ARG A 1 83 ? -0.219 0.579 7.432 1.00 82.31 83 ARG A C 1
ATOM 651 O O . ARG A 1 83 ? 0.530 0.150 6.563 1.00 82.31 83 ARG A O 1
ATOM 658 N N . ALA A 1 84 ? -1.300 1.311 7.167 1.00 80.38 84 ALA A N 1
ATOM 659 C CA . ALA A 1 84 ? -1.684 1.692 5.811 1.00 80.38 84 ALA A CA 1
ATOM 660 C C . ALA A 1 84 ? -0.592 2.535 5.130 1.00 80.38 84 ALA A C 1
ATOM 662 O O . ALA A 1 84 ? -0.228 2.243 3.993 1.00 80.38 84 ALA A O 1
ATOM 663 N N . GLY A 1 85 ? -0.012 3.508 5.842 1.00 84.94 85 GLY A N 1
ATOM 664 C CA . GLY A 1 85 ? 1.095 4.326 5.345 1.00 84.94 85 GLY A CA 1
ATOM 665 C C . GLY A 1 85 ? 2.339 3.505 5.010 1.00 84.94 85 GLY A C 1
ATOM 666 O O . GLY A 1 85 ? 2.815 3.565 3.880 1.00 84.94 85 GLY A O 1
ATOM 667 N N . ILE A 1 86 ? 2.819 2.677 5.945 1.00 85.06 86 ILE A N 1
ATOM 668 C CA . ILE A 1 86 ? 4.006 1.828 5.739 1.00 85.06 86 ILE A CA 1
ATOM 669 C C . ILE A 1 86 ? 3.805 0.880 4.557 1.00 85.06 86 ILE A C 1
ATOM 671 O O . ILE A 1 86 ? 4.668 0.795 3.688 1.00 85.06 86 ILE A O 1
ATOM 675 N N . ILE A 1 87 ? 2.657 0.196 4.497 1.00 85.12 87 ILE A N 1
ATOM 676 C CA . ILE A 1 87 ? 2.348 -0.737 3.407 1.00 85.12 87 ILE A CA 1
ATOM 677 C C . ILE A 1 87 ? 2.415 -0.009 2.062 1.00 85.12 87 ILE A C 1
ATOM 679 O O . ILE A 1 87 ? 3.039 -0.507 1.130 1.00 85.12 87 ILE A O 1
ATOM 683 N N . ASN A 1 88 ? 1.832 1.185 1.967 1.00 86.25 88 ASN A N 1
ATOM 684 C CA . ASN A 1 88 ? 1.767 1.911 0.706 1.00 86.25 88 ASN A CA 1
ATOM 685 C C . ASN A 1 88 ? 3.126 2.503 0.283 1.00 86.25 88 ASN A C 1
ATOM 687 O O . ASN A 1 88 ? 3.470 2.465 -0.897 1.00 86.25 88 ASN A O 1
ATOM 691 N N . VAL A 1 89 ? 3.951 2.947 1.243 1.00 88.38 89 VAL A N 1
ATOM 692 C CA . VAL A 1 89 ? 5.350 3.339 0.983 1.00 88.38 89 VAL A CA 1
ATOM 693 C C . VAL A 1 89 ? 6.160 2.145 0.472 1.00 88.38 89 VAL A C 1
ATOM 695 O O . VAL A 1 89 ? 6.830 2.259 -0.553 1.00 88.38 89 VAL A O 1
ATOM 698 N N . CYS A 1 90 ? 6.076 0.988 1.136 1.00 84.12 90 CYS A N 1
ATOM 699 C CA . CYS A 1 90 ? 6.784 -0.222 0.713 1.00 84.12 90 CYS A CA 1
ATOM 700 C C . CYS A 1 90 ? 6.345 -0.689 -0.681 1.00 84.12 90 CYS A C 1
ATOM 702 O O . CYS A 1 90 ? 7.195 -1.054 -1.491 1.00 84.12 90 CYS A O 1
ATOM 704 N N . ILE A 1 91 ? 5.042 -0.644 -0.982 1.00 87.06 91 ILE A N 1
ATOM 705 C CA . ILE A 1 91 ? 4.510 -0.981 -2.310 1.00 87.06 91 ILE A CA 1
ATOM 706 C C . ILE A 1 91 ? 5.032 -0.002 -3.362 1.00 87.06 91 ILE A C 1
ATOM 708 O O . ILE A 1 91 ? 5.492 -0.438 -4.414 1.00 87.06 91 ILE A O 1
ATOM 712 N N . GLY A 1 92 ? 4.997 1.303 -3.090 1.00 87.81 92 GLY A N 1
ATOM 713 C CA . 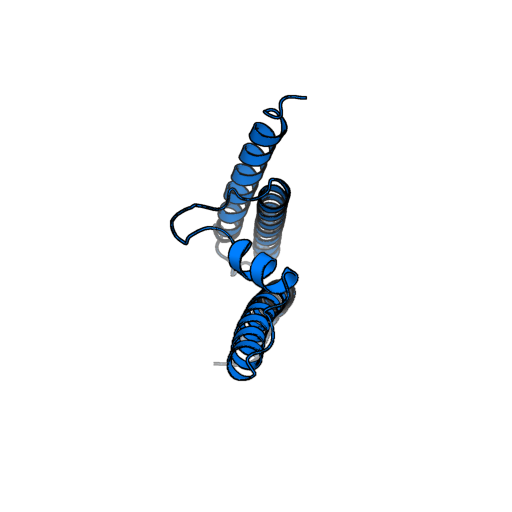GLY A 1 92 ? 5.458 2.305 -4.046 1.00 87.81 92 GLY A CA 1
ATOM 714 C C . GLY A 1 92 ? 6.949 2.214 -4.346 1.00 87.81 92 GLY A C 1
ATOM 715 O O . GLY A 1 92 ? 7.333 2.181 -5.514 1.00 87.81 92 GLY A O 1
ATOM 716 N N . ILE A 1 93 ? 7.782 2.056 -3.313 1.00 88.81 93 ILE A N 1
ATOM 717 C CA . ILE A 1 93 ? 9.221 1.816 -3.484 1.00 88.81 93 ILE A CA 1
ATOM 718 C C . ILE A 1 93 ? 9.457 0.504 -4.243 1.00 88.81 93 ILE A C 1
ATOM 720 O O . ILE A 1 93 ? 10.236 0.479 -5.193 1.00 88.81 93 ILE A O 1
ATOM 724 N N . GLY A 1 94 ? 8.758 -0.572 -3.869 1.00 85.69 94 GLY A N 1
ATOM 725 C CA . GLY A 1 94 ? 8.865 -1.870 -4.532 1.00 85.69 94 GLY A CA 1
ATOM 726 C C . GLY A 1 94 ? 8.529 -1.799 -6.022 1.00 85.69 94 GLY A C 1
ATOM 727 O O . GLY A 1 94 ? 9.300 -2.293 -6.838 1.00 85.69 94 GLY A O 1
ATOM 728 N N . LEU A 1 95 ? 7.435 -1.126 -6.390 1.00 87.06 95 LEU A N 1
ATOM 729 C CA . LEU A 1 95 ? 7.033 -0.921 -7.785 1.00 87.06 95 LEU A CA 1
ATOM 730 C C . LEU A 1 95 ? 8.018 -0.035 -8.554 1.00 87.06 95 LEU A C 1
ATOM 732 O O . LEU A 1 95 ? 8.352 -0.353 -9.693 1.00 87.06 95 LEU A O 1
ATOM 736 N N . MET A 1 96 ? 8.517 1.048 -7.948 1.00 87.25 96 MET A N 1
ATOM 737 C CA . MET A 1 96 ? 9.523 1.910 -8.582 1.00 87.25 96 MET A CA 1
ATOM 738 C C . MET A 1 96 ? 10.815 1.142 -8.869 1.00 87.25 96 MET A C 1
ATOM 740 O O . MET A 1 96 ? 11.328 1.219 -9.983 1.00 87.25 96 MET A O 1
ATOM 744 N N . ILE A 1 97 ? 11.322 0.375 -7.897 1.00 86.56 97 ILE A N 1
ATOM 745 C CA . ILE A 1 97 ? 12.528 -0.450 -8.062 1.00 86.56 97 ILE A CA 1
ATOM 746 C C . ILE A 1 97 ? 12.289 -1.533 -9.112 1.00 86.56 97 ILE A C 1
ATOM 748 O O . ILE A 1 97 ? 13.126 -1.724 -9.989 1.00 86.56 97 ILE A O 1
ATOM 752 N N . LEU A 1 98 ? 11.141 -2.210 -9.052 1.00 83.12 98 LEU A N 1
ATOM 753 C CA . LEU A 1 98 ? 10.785 -3.275 -9.979 1.00 83.12 98 LEU A CA 1
ATOM 754 C C . LEU A 1 98 ? 10.750 -2.778 -11.425 1.00 83.12 98 LEU A C 1
ATOM 756 O O . LEU A 1 98 ? 11.417 -3.341 -12.290 1.00 83.12 98 LEU A O 1
ATOM 760 N N . PHE A 1 99 ? 10.004 -1.706 -11.687 1.00 83.12 99 PHE A N 1
ATOM 761 C CA . PHE A 1 99 ? 9.902 -1.153 -13.032 1.00 83.12 99 PHE A CA 1
ATOM 762 C C . PHE A 1 99 ? 11.215 -0.526 -13.491 1.00 83.12 99 PHE A C 1
ATOM 764 O O . PHE A 1 99 ? 11.542 -0.646 -14.664 1.00 83.12 99 PHE A O 1
ATOM 771 N N . SER A 1 100 ? 11.999 0.073 -12.589 1.00 82.00 100 SER A N 1
ATOM 772 C CA . SER A 1 100 ? 13.347 0.558 -12.905 1.00 82.00 100 SER A CA 1
ATOM 773 C C . SER A 1 100 ? 14.289 -0.586 -13.300 1.00 82.00 100 SER A C 1
ATOM 775 O O . SER A 1 100 ? 14.993 -0.481 -14.299 1.00 82.00 100 SER A O 1
ATOM 777 N N . ALA A 1 101 ? 14.244 -1.718 -12.593 1.00 80.69 101 ALA A N 1
ATOM 778 C CA . ALA A 1 101 ? 15.017 -2.910 -12.938 1.00 80.69 101 ALA A CA 1
ATOM 779 C C . ALA A 1 101 ? 14.579 -3.517 -14.284 1.00 80.69 101 ALA A C 1
ATOM 781 O O . ALA A 1 101 ? 15.415 -4.002 -15.039 1.00 80.69 101 ALA A O 1
ATOM 782 N N . MET A 1 102 ? 13.293 -3.437 -14.636 1.00 74.00 102 MET A N 1
ATOM 783 C CA . MET A 1 102 ? 12.807 -3.8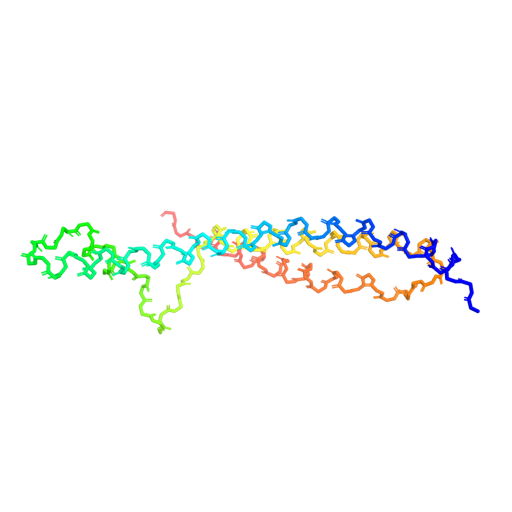57 -15.956 1.00 74.00 102 MET A CA 1
ATOM 784 C C . MET A 1 102 ? 13.272 -2.946 -17.102 1.00 74.00 102 MET A C 1
ATOM 786 O O . MET A 1 102 ? 13.312 -3.403 -18.239 1.00 74.00 102 MET A O 1
ATOM 790 N N . ARG A 1 103 ? 13.668 -1.688 -16.835 1.00 69.94 103 ARG A N 1
ATOM 791 C CA . ARG A 1 103 ? 14.214 -0.780 -17.868 1.00 69.94 103 ARG A CA 1
ATOM 792 C C . ARG A 1 103 ? 15.546 -1.252 -18.453 1.00 69.94 103 ARG A C 1
ATOM 794 O O . ARG A 1 103 ? 15.966 -0.718 -19.474 1.00 69.94 103 ARG A O 1
ATOM 801 N N . LEU A 1 104 ? 16.218 -2.213 -17.811 1.00 62.94 104 LEU A N 1
ATOM 802 C CA . LEU A 1 104 ? 17.409 -2.862 -18.369 1.00 62.94 104 LEU A CA 1
ATOM 803 C C . LEU A 1 104 ? 17.101 -3.576 -19.697 1.00 62.94 104 LEU A C 1
ATOM 805 O O . LEU A 1 104 ? 18.009 -3.754 -20.504 1.00 62.94 104 LEU A O 1
ATOM 809 N N . ASP A 1 105 ? 15.837 -3.933 -19.939 1.00 66.62 105 ASP A N 1
ATOM 810 C CA . ASP A 1 105 ? 15.360 -4.444 -21.219 1.00 66.62 105 ASP A CA 1
ATOM 811 C C . ASP A 1 105 ? 14.769 -3.286 -22.049 1.00 66.62 105 ASP A C 1
ATOM 813 O O . ASP A 1 105 ? 13.833 -2.603 -21.622 1.00 66.62 105 ASP A O 1
ATOM 817 N N . GLN A 1 106 ? 15.317 -3.033 -23.243 1.00 63.81 106 GLN A N 1
ATOM 818 C CA . GLN A 1 106 ? 14.979 -1.889 -24.119 1.00 63.81 106 GLN A CA 1
ATOM 819 C C . GLN A 1 106 ? 13.510 -1.855 -24.591 1.00 63.81 106 GLN A C 1
ATOM 821 O O . GLN A 1 106 ? 13.093 -0.913 -25.262 1.00 63.81 106 GLN A O 1
ATOM 826 N N . SER A 1 107 ? 12.712 -2.864 -24.242 1.00 68.12 107 SER A N 1
ATOM 827 C CA . SER A 1 107 ? 11.292 -2.981 -24.566 1.00 68.12 107 SER A CA 1
ATOM 828 C C . SER A 1 107 ? 10.346 -2.198 -23.645 1.00 68.12 107 SER A C 1
ATOM 830 O O . SER A 1 107 ? 9.152 -2.134 -23.936 1.00 68.12 107 SER A O 1
ATOM 832 N N . VAL A 1 108 ? 10.821 -1.637 -22.524 1.00 70.25 108 VAL A N 1
ATOM 833 C CA . VAL A 1 108 ? 9.940 -1.042 -21.499 1.00 70.25 108 VAL A CA 1
ATOM 834 C C . VAL A 1 108 ? 9.901 0.495 -21.580 1.00 70.25 108 VAL A C 1
ATOM 836 O O . VAL A 1 108 ? 10.957 1.130 -21.609 1.00 70.25 108 VAL A O 1
ATOM 839 N N . PRO A 1 109 ? 8.708 1.130 -21.563 1.00 77.69 109 PRO A N 1
ATOM 840 C CA . PRO A 1 109 ? 8.583 2.587 -21.581 1.00 77.69 109 PRO A CA 1
ATOM 841 C C . PRO A 1 109 ? 9.249 3.264 -20.375 1.00 77.69 109 PRO A C 1
ATOM 843 O O . PRO A 1 109 ? 9.054 2.859 -19.228 1.00 77.69 109 PRO A O 1
ATOM 846 N N . GLU A 1 110 ? 9.960 4.367 -20.624 1.00 77.94 110 GLU A N 1
ATOM 847 C CA . GLU A 1 110 ? 10.698 5.124 -19.601 1.00 77.94 110 GLU A CA 1
ATOM 848 C C . GLU A 1 110 ? 9.823 5.646 -18.453 1.00 77.94 110 GLU A C 1
ATOM 850 O O . GLU A 1 110 ? 10.311 5.804 -17.342 1.00 77.94 110 GLU A O 1
ATOM 855 N N . TRP A 1 111 ? 8.534 5.880 -18.674 1.00 81.19 111 TRP A N 1
ATOM 856 C CA . TRP A 1 111 ? 7.638 6.445 -17.663 1.00 81.19 111 TRP A CA 1
ATOM 857 C C . TRP A 1 111 ? 7.018 5.396 -16.723 1.00 81.19 111 TRP A C 1
ATOM 859 O O . TRP A 1 111 ? 6.340 5.767 -15.767 1.00 81.19 111 TRP A O 1
ATOM 869 N N . LEU A 1 112 ? 7.246 4.093 -16.941 1.00 82.50 112 LEU A N 1
ATOM 870 C CA . LEU A 1 112 ? 6.541 3.033 -16.206 1.00 82.50 112 LEU A CA 1
ATOM 871 C C . LEU A 1 112 ? 6.833 3.041 -14.692 1.00 82.50 112 LEU A C 1
ATOM 873 O O . LEU A 1 112 ? 5.945 2.770 -13.885 1.00 82.50 112 LEU A O 1
ATOM 877 N N . TRP A 1 113 ? 8.045 3.430 -14.281 1.00 81.44 113 TRP A N 1
ATOM 878 C CA . TRP A 1 113 ? 8.415 3.540 -12.861 1.00 81.44 113 TRP A CA 1
ATOM 879 C C . TRP A 1 113 ? 7.607 4.603 -12.103 1.00 81.44 113 TRP A C 1
ATOM 881 O O . TRP A 1 113 ? 7.424 4.476 -10.893 1.00 81.44 113 TRP A O 1
ATOM 891 N N . VAL A 1 114 ? 7.060 5.606 -12.801 1.00 86.12 114 VAL A N 1
ATOM 892 C CA . VAL A 1 114 ? 6.247 6.679 -12.204 1.00 86.12 114 VAL A CA 1
ATOM 893 C C . VAL A 1 114 ? 4.953 6.128 -11.595 1.00 86.12 114 VAL A C 1
ATOM 895 O O . VAL A 1 114 ? 4.439 6.689 -10.630 1.00 86.12 114 VAL A O 1
ATOM 898 N N . ILE A 1 115 ? 4.460 4.979 -12.070 1.00 85.25 115 ILE A N 1
ATOM 899 C CA . ILE A 1 115 ? 3.273 4.320 -11.505 1.00 85.25 115 ILE A CA 1
ATOM 900 C C . ILE A 1 115 ? 3.491 3.961 -10.028 1.00 85.25 115 ILE A C 1
ATOM 902 O O . ILE A 1 115 ? 2.564 4.076 -9.230 1.00 85.25 115 ILE A O 1
ATOM 906 N N . GLY A 1 116 ? 4.716 3.594 -9.636 1.00 84.88 116 GLY A N 1
ATOM 907 C CA . GLY A 1 116 ? 5.055 3.324 -8.237 1.00 84.88 116 GLY A CA 1
ATOM 908 C C . GLY A 1 116 ? 5.135 4.584 -7.363 1.00 84.88 116 GLY A C 1
ATOM 909 O O . GLY A 1 116 ? 4.967 4.498 -6.148 1.00 84.88 116 GLY A O 1
ATOM 910 N N . ALA A 1 117 ? 5.303 5.770 -7.958 1.00 87.50 117 ALA A N 1
ATOM 911 C CA . ALA A 1 117 ? 5.320 7.028 -7.212 1.00 87.50 117 ALA A CA 1
ATOM 912 C C . ALA A 1 117 ? 3.942 7.369 -6.617 1.00 87.50 117 ALA A C 1
ATOM 914 O O . ALA A 1 117 ? 3.867 7.970 -5.549 1.00 87.50 117 ALA A O 1
ATOM 915 N N . ILE A 1 118 ? 2.849 6.941 -7.260 1.00 88.75 118 ILE A N 1
ATOM 916 C CA . ILE A 1 118 ? 1.475 7.180 -6.790 1.00 88.75 118 ILE A CA 1
ATOM 917 C C . ILE A 1 118 ? 1.238 6.565 -5.392 1.00 88.75 118 ILE A C 1
ATOM 919 O O . ILE A 1 118 ? 0.947 7.316 -4.456 1.00 88.75 118 ILE A O 1
ATOM 923 N N . PRO A 1 119 ? 1.387 5.238 -5.187 1.00 88.94 119 PRO A N 1
ATOM 924 C CA . PRO A 1 119 ? 1.244 4.633 -3.863 1.00 88.94 119 PRO A CA 1
ATOM 925 C C . PRO A 1 119 ? 2.286 5.144 -2.859 1.00 88.94 119 PRO A C 1
ATOM 927 O O . PRO A 1 119 ? 1.966 5.287 -1.679 1.00 88.94 119 PRO A O 1
ATOM 930 N N . LEU A 1 120 ? 3.491 5.511 -3.314 1.00 88.56 120 LEU A N 1
ATOM 931 C CA . LEU A 1 120 ? 4.516 6.107 -2.455 1.00 88.56 120 LEU A CA 1
ATOM 932 C C . LEU A 1 120 ? 4.043 7.438 -1.851 1.00 88.56 120 LEU A C 1
ATOM 934 O O . LEU A 1 120 ? 4.121 7.620 -0.636 1.00 88.56 120 LEU A O 1
ATOM 938 N N . VAL A 1 121 ? 3.500 8.343 -2.671 1.00 90.69 121 VAL A N 1
ATOM 939 C CA . VAL A 1 121 ? 2.983 9.645 -2.215 1.00 90.69 121 VAL A CA 1
ATOM 940 C C . VAL A 1 121 ? 1.801 9.464 -1.265 1.00 90.69 121 VAL A C 1
ATOM 942 O O . VAL A 1 121 ? 1.748 10.110 -0.219 1.00 90.69 121 VAL A O 1
ATOM 945 N N . ILE A 1 122 ? 0.881 8.547 -1.573 1.00 88.50 122 ILE A N 1
ATOM 946 C CA . ILE A 1 122 ? -0.253 8.243 -0.688 1.00 88.50 122 ILE A CA 1
ATOM 947 C C . ILE A 1 122 ? 0.249 7.667 0.649 1.00 88.50 122 ILE A C 1
ATOM 949 O O . ILE A 1 122 ? -0.267 8.011 1.712 1.00 88.50 122 ILE A O 1
ATOM 953 N N . GLY A 1 123 ? 1.274 6.814 0.626 1.00 87.62 123 GLY A N 1
ATOM 954 C CA . GLY A 1 123 ? 1.907 6.285 1.833 1.00 87.62 123 GLY A CA 1
ATOM 955 C C . GLY A 1 123 ? 2.542 7.367 2.703 1.00 87.62 123 GLY A C 1
ATOM 956 O O . GLY A 1 123 ? 2.324 7.382 3.915 1.00 87.62 123 GLY A O 1
ATOM 957 N N . ILE A 1 124 ? 3.254 8.314 2.085 1.00 88.94 124 ILE A N 1
ATOM 958 C CA . ILE A 1 124 ? 3.805 9.488 2.775 1.00 88.94 124 ILE A CA 1
ATOM 959 C C . ILE A 1 124 ? 2.681 10.333 3.382 1.00 88.94 124 ILE A C 1
ATOM 961 O O . ILE A 1 124 ? 2.796 10.745 4.533 1.00 88.94 124 ILE A O 1
ATOM 965 N N . ALA A 1 125 ? 1.576 10.549 2.664 1.00 86.50 125 ALA A N 1
ATOM 966 C CA . ALA A 1 125 ? 0.435 11.299 3.186 1.00 86.50 125 ALA A CA 1
ATOM 967 C C . ALA A 1 125 ? -0.127 10.663 4.470 1.00 86.50 125 ALA A C 1
ATOM 969 O O . ALA A 1 125 ? -0.294 11.354 5.474 1.00 86.50 125 ALA A O 1
ATOM 970 N N . PHE A 1 126 ? -0.329 9.341 4.490 1.00 87.06 126 PHE A N 1
ATOM 971 C CA . PHE A 1 126 ? -0.744 8.633 5.708 1.00 87.06 126 PHE A CA 1
ATOM 972 C C . PHE A 1 126 ? 0.289 8.722 6.833 1.00 87.06 126 PHE A C 1
ATOM 974 O O . PHE A 1 126 ? -0.084 8.837 8.000 1.00 87.06 126 PHE A O 1
ATOM 981 N N . PHE A 1 127 ? 1.580 8.701 6.498 1.00 86.50 127 PHE A N 1
ATOM 982 C CA . PHE A 1 127 ? 2.646 8.861 7.482 1.00 86.50 127 PHE A CA 1
ATOM 983 C C . PHE A 1 127 ? 2.637 10.261 8.114 1.00 86.50 127 PHE A C 1
ATOM 985 O O . PHE A 1 127 ? 2.793 10.386 9.327 1.00 86.50 127 PHE A O 1
ATOM 992 N N . ILE A 1 128 ? 2.387 11.306 7.318 1.00 86.12 128 ILE A N 1
ATOM 993 C CA . ILE A 1 128 ? 2.249 12.690 7.794 1.00 86.12 128 ILE A CA 1
ATOM 994 C C . ILE A 1 128 ? 1.027 12.830 8.704 1.00 86.12 128 ILE A C 1
ATOM 996 O O . ILE A 1 128 ? 1.144 13.407 9.784 1.00 86.12 128 ILE A O 1
ATOM 1000 N N . ILE A 1 129 ? -0.126 12.283 8.308 1.00 85.69 129 ILE A N 1
ATOM 1001 C CA . ILE A 1 129 ? -1.345 12.322 9.133 1.00 85.69 129 ILE A CA 1
ATOM 1002 C C . ILE A 1 129 ? -1.079 11.648 10.485 1.00 85.69 129 ILE A C 1
ATOM 1004 O O . ILE A 1 129 ? -1.316 12.251 11.532 1.00 85.69 129 ILE A O 1
ATOM 1008 N N . TRP A 1 130 ? -0.487 10.450 10.472 1.00 84.69 130 TRP A N 1
ATOM 1009 C CA . TRP A 1 130 ? -0.101 9.751 11.697 1.00 84.69 130 TRP A CA 1
ATOM 1010 C C . TRP A 1 130 ? 0.885 10.562 12.550 1.00 84.69 130 TRP A C 1
ATOM 1012 O O . TRP A 1 130 ? 0.772 10.598 13.777 1.00 84.69 130 TRP A O 1
ATOM 1022 N N . TYR A 1 131 ? 1.849 11.234 11.923 1.00 84.19 131 TYR A N 1
ATOM 1023 C CA . TYR A 1 131 ? 2.824 12.050 12.635 1.00 84.19 131 TYR A CA 1
ATOM 1024 C C . TYR A 1 131 ? 2.166 13.228 13.360 1.00 84.19 131 TYR A C 1
ATOM 1026 O O . TYR A 1 131 ? 2.482 13.489 14.517 1.00 84.19 131 TYR A O 1
ATOM 1034 N N . ILE A 1 132 ? 1.213 13.904 12.718 1.00 85.31 132 ILE A N 1
ATOM 1035 C CA . ILE A 1 132 ? 0.463 15.011 13.326 1.00 85.31 132 ILE A CA 1
ATOM 1036 C C . ILE A 1 132 ? -0.430 14.489 14.457 1.00 85.31 132 ILE A C 1
ATOM 1038 O O . ILE A 1 132 ? -0.435 15.039 15.558 1.00 85.31 132 ILE A O 1
ATOM 1042 N N . GLU A 1 133 ? -1.146 13.390 14.225 1.00 82.00 133 GLU A N 1
ATOM 1043 C CA . GLU A 1 133 ? -2.077 12.830 15.206 1.00 82.00 133 GLU A CA 1
ATOM 1044 C C . GLU A 1 133 ? -1.366 12.203 16.416 1.00 82.00 133 GLU A C 1
ATOM 1046 O O . GLU A 1 133 ? -1.884 12.225 17.532 1.00 82.00 133 GLU A O 1
ATOM 1051 N N . SER A 1 134 ? -0.148 11.688 16.235 1.00 77.81 134 SER A N 1
ATOM 1052 C CA . SER A 1 134 ? 0.663 11.172 17.343 1.00 77.81 134 SER A CA 1
ATOM 1053 C C . SER A 1 134 ? 1.199 12.282 18.254 1.00 77.81 134 SER A C 1
ATOM 1055 O O . SER A 1 134 ? 1.386 12.035 19.445 1.00 77.81 134 SER A O 1
ATOM 1057 N N . ARG A 1 135 ? 1.376 13.508 17.737 1.00 76.56 135 ARG A N 1
ATOM 1058 C CA . ARG A 1 135 ? 1.788 14.683 18.526 1.00 76.56 135 ARG A CA 1
ATOM 1059 C C . ARG A 1 135 ? 0.654 15.327 19.326 1.00 76.56 135 ARG A C 1
ATOM 1061 O O . ARG A 1 135 ? 0.925 15.946 20.346 1.00 76.56 135 ARG A O 1
ATOM 1068 N N . ASN A 1 136 ? -0.591 15.185 18.880 1.00 69.56 136 ASN A N 1
ATOM 1069 C CA . ASN A 1 136 ? -1.757 15.846 19.478 1.00 69.56 136 ASN A CA 1
ATOM 1070 C C . ASN A 1 136 ? -2.381 15.082 20.658 1.00 69.56 136 ASN A C 1
ATOM 1072 O O . ASN A 1 136 ? -3.509 15.378 21.048 1.00 69.56 136 ASN A O 1
ATOM 1076 N N . LYS A 1 137 ? -1.685 14.098 21.240 1.00 58.34 137 LYS A N 1
ATOM 1077 C CA . LYS A 1 137 ? -2.174 13.441 22.456 1.00 58.34 137 LYS A CA 1
ATOM 1078 C C . LYS A 1 137 ? -1.942 14.352 23.668 1.00 58.34 137 LYS A C 1
ATOM 1080 O O . LYS A 1 137 ? -0.776 14.613 23.969 1.00 58.34 137 LYS A O 1
ATOM 1085 N N . PRO A 1 138 ? -2.990 14.818 24.376 1.00 51.34 138 PRO A N 1
ATOM 1086 C CA . PRO A 1 138 ? -2.799 15.314 25.733 1.00 51.34 138 PRO A CA 1
ATOM 1087 C C . PRO A 1 138 ? -2.254 14.159 26.586 1.00 51.34 138 PRO A C 1
ATOM 1089 O O . PRO A 1 138 ? -2.743 13.031 26.473 1.00 51.34 138 PRO A O 1
ATOM 1092 N N . LEU A 1 139 ? -1.183 14.444 27.333 1.00 47.34 139 LEU A N 1
ATOM 1093 C CA . LEU A 1 139 ? -0.532 13.526 28.276 1.00 47.34 139 LEU A CA 1
ATOM 1094 C C . LEU A 1 139 ? -1.510 13.026 29.344 1.00 47.34 139 LEU A C 1
ATOM 1096 O O . LEU A 1 139 ? -2.338 13.846 29.801 1.00 47.34 139 LEU A O 1
#